Protein AF-A0A9Q1N144-F1 (afdb_monomer_lite)

Radius of gyration: 14.01 Å; chains: 1; bounding box: 35×32×34 Å

Secondary structure (DSSP, 8-state):
-EEEEEESSTT-S-EEE-EEEPS-TTSS--EEEEEESSHHHHHHHHHHHHHHTGGGSSEEEEEE---HHHHHHHHHTTS--EEEE-TTTS---TTS-HHHHHHHHHTT-

pLDDT: mean 85.98, std 10.61, range [44.19, 95.81]

Organism: NCBI:txid402998

Structure (mmCIF, N/CA/C/O backbone):
data_AF-A0A9Q1N144-F1
#
_entry.id   AF-A0A9Q1N144-F1
#
loop_
_atom_site.group_PDB
_atom_site.id
_atom_site.type_symbol
_atom_site.label_atom_id
_atom_site.label_alt_id
_atom_site.label_comp_id
_atom_site.label_asym_id
_atom_site.label_entity_id
_atom_site.label_seq_id
_atom_site.pdbx_PDB_ins_code
_atom_site.Cartn_x
_atom_site.Cartn_y
_atom_site.Cartn_z
_atom_site.occupancy
_atom_site.B_iso_or_equiv
_atom_site.auth_seq_id
_atom_site.auth_comp_id
_atom_site.auth_asym_id
_atom_site.auth_atom_id
_atom_site.pdbx_PDB_model_num
ATOM 1 N N . MET A 1 1 ? -2.499 -6.019 7.519 1.00 92.56 1 MET A N 1
ATOM 2 C CA . MET A 1 1 ? -1.106 -5.736 7.104 1.00 92.56 1 MET A CA 1
ATOM 3 C C . MET A 1 1 ? -1.071 -4.327 6.561 1.00 92.56 1 MET A C 1
ATOM 5 O O . MET A 1 1 ? -2.032 -3.946 5.913 1.00 92.56 1 MET A O 1
ATOM 9 N N . VAL A 1 2 ? -0.026 -3.558 6.822 1.00 94.44 2 VAL A N 1
ATOM 10 C CA . VAL A 1 2 ? 0.159 -2.223 6.227 1.00 94.44 2 VAL A CA 1
ATOM 11 C C . VAL A 1 2 ? 1.418 -2.225 5.376 1.00 94.44 2 VAL A C 1
ATOM 13 O O . VAL A 1 2 ? 2.192 -3.182 5.428 1.00 94.44 2 VAL A O 1
ATOM 16 N N . ILE A 1 3 ? 1.602 -1.182 4.574 1.00 95.75 3 ILE A N 1
ATOM 17 C CA . ILE A 1 3 ? 2.793 -1.042 3.742 1.00 95.75 3 ILE A CA 1
ATOM 18 C C . ILE A 1 3 ? 3.648 0.082 4.303 1.00 95.75 3 ILE A C 1
ATOM 20 O O . ILE A 1 3 ? 3.182 1.215 4.427 1.00 95.75 3 ILE A O 1
ATOM 24 N N . LEU A 1 4 ? 4.876 -0.267 4.662 1.00 94.31 4 LEU A N 1
ATOM 25 C CA . LEU A 1 4 ? 5.919 0.648 5.091 1.00 94.31 4 LEU A CA 1
ATOM 26 C C . LEU A 1 4 ? 6.719 1.071 3.864 1.00 94.31 4 LEU A C 1
ATOM 28 O O . LEU A 1 4 ? 7.191 0.225 3.111 1.00 94.31 4 LEU A O 1
ATOM 32 N N . MET A 1 5 ? 6.835 2.374 3.657 1.00 94.38 5 MET A N 1
ATOM 33 C CA . MET A 1 5 ? 7.630 2.982 2.601 1.00 94.38 5 MET A CA 1
ATOM 34 C C . MET A 1 5 ? 8.890 3.562 3.226 1.00 94.38 5 MET A C 1
ATOM 36 O O . MET A 1 5 ? 8.810 4.216 4.268 1.00 94.38 5 MET A O 1
ATOM 40 N N . ARG A 1 6 ? 10.034 3.354 2.580 1.00 93.00 6 ARG A N 1
ATOM 41 C CA . ARG A 1 6 ? 11.308 3.966 2.963 1.00 93.00 6 ARG A CA 1
ATOM 42 C C . ARG A 1 6 ? 11.932 4.641 1.757 1.00 93.00 6 ARG A C 1
ATOM 44 O O . ARG A 1 6 ? 11.746 4.199 0.620 1.00 93.00 6 ARG A O 1
ATOM 51 N N . ARG A 1 7 ? 12.669 5.712 2.021 1.00 90.25 7 ARG A N 1
ATOM 52 C CA . ARG A 1 7 ? 13.489 6.398 1.029 1.00 90.25 7 ARG A CA 1
ATOM 53 C C . ARG A 1 7 ? 14.884 6.610 1.592 1.00 90.25 7 ARG A C 1
ATOM 55 O O . ARG A 1 7 ? 14.968 7.021 2.738 1.00 90.25 7 ARG A O 1
ATOM 62 N N . GLY A 1 8 ? 15.930 6.409 0.799 1.00 83.38 8 GLY A N 1
ATOM 63 C CA . GLY A 1 8 ? 17.331 6.609 1.186 1.00 83.38 8 GLY A CA 1
ATOM 64 C C . GLY A 1 8 ? 18.148 5.315 1.134 1.00 83.38 8 GLY A C 1
ATOM 65 O O . GLY A 1 8 ? 17.593 4.224 1.040 1.00 83.38 8 GLY A O 1
ATOM 66 N N . HIS A 1 9 ? 19.476 5.444 1.167 1.00 74.25 9 HIS A N 1
ATOM 67 C CA . HIS A 1 9 ? 20.393 4.302 1.259 1.00 74.25 9 HIS A CA 1
ATOM 68 C C . HIS A 1 9 ? 20.587 3.872 2.723 1.00 74.25 9 HIS A C 1
ATOM 70 O O . HIS A 1 9 ? 20.483 4.700 3.627 1.00 74.25 9 HIS A O 1
ATOM 76 N N . ASP A 1 10 ? 20.876 2.584 2.933 1.0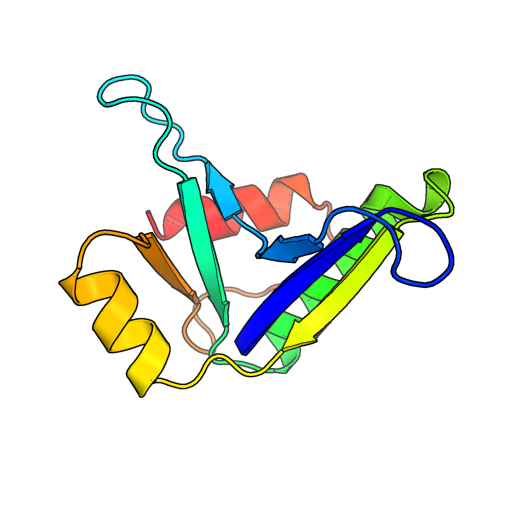0 68.44 10 ASP A N 1
ATOM 77 C CA . ASP A 1 10 ? 21.314 1.998 4.211 1.00 68.44 10 ASP A CA 1
ATOM 78 C C . ASP A 1 10 ? 20.405 2.277 5.427 1.00 68.44 10 ASP A C 1
ATOM 80 O O . ASP A 1 10 ? 20.884 2.466 6.541 1.00 68.44 10 ASP A O 1
ATOM 84 N N . ASP A 1 11 ? 19.083 2.294 5.221 1.00 67.00 11 ASP A N 1
ATOM 85 C CA . ASP A 1 11 ? 18.063 2.509 6.265 1.00 67.00 11 ASP A CA 1
ATOM 86 C C . ASP A 1 11 ? 18.154 3.863 7.013 1.00 67.00 11 ASP A C 1
ATOM 88 O O . ASP A 1 11 ? 17.455 4.074 8.003 1.00 67.00 11 ASP A O 1
ATOM 92 N N . GLU A 1 12 ? 18.956 4.822 6.532 1.00 74.12 12 GLU A N 1
ATOM 93 C CA . GLU A 1 12 ? 19.146 6.126 7.195 1.00 74.12 12 GLU A CA 1
ATOM 94 C C . GLU A 1 12 ? 18.106 7.192 6.807 1.00 74.12 12 GLU A C 1
ATOM 96 O O . GLU A 1 12 ? 18.106 8.302 7.348 1.00 74.12 12 GLU A O 1
ATOM 101 N N . GLY A 1 13 ? 17.226 6.901 5.851 1.00 77.56 13 GLY A N 1
ATOM 102 C CA . GLY A 1 13 ? 16.274 7.884 5.346 1.00 77.56 13 GLY A CA 1
ATOM 103 C C . GLY A 1 13 ? 14.847 7.736 5.889 1.00 77.56 13 GLY A C 1
ATOM 104 O O . GLY A 1 13 ? 14.548 6.847 6.687 1.00 77.56 13 GLY A O 1
ATOM 105 N N . PRO A 1 14 ? 13.945 8.667 5.527 1.00 86.81 14 PRO A N 1
ATOM 106 C CA . PRO A 1 14 ? 12.629 8.749 6.139 1.00 86.81 14 PRO A CA 1
ATOM 107 C C . PRO A 1 14 ? 11.788 7.510 5.831 1.00 86.81 14 PRO A C 1
ATOM 109 O O . PRO A 1 14 ? 11.666 7.085 4.678 1.00 86.81 14 PRO A O 1
ATOM 112 N N . GLU A 1 15 ? 11.141 6.994 6.871 1.00 91.00 15 GLU A N 1
ATOM 113 C CA . GLU A 1 15 ? 10.162 5.922 6.767 1.00 91.00 15 GLU A CA 1
ATOM 114 C C . GLU A 1 15 ? 8.750 6.411 7.100 1.00 91.00 15 GLU A C 1
ATOM 116 O O . GLU A 1 15 ? 8.542 7.348 7.877 1.00 91.00 15 GLU A O 1
ATOM 121 N N . GLY A 1 16 ? 7.753 5.780 6.489 1.00 91.44 16 GLY A N 1
ATOM 122 C CA . GLY A 1 16 ? 6.359 6.101 6.743 1.00 91.44 16 GLY A CA 1
ATOM 123 C C . GLY A 1 16 ? 5.407 5.055 6.192 1.00 91.44 16 GLY A C 1
ATOM 124 O O . GLY A 1 16 ? 5.670 4.411 5.179 1.00 91.44 16 GLY A O 1
ATOM 125 N N . LEU A 1 17 ? 4.268 4.885 6.857 1.00 92.81 17 LEU A N 1
ATOM 126 C CA . LEU A 1 17 ? 3.204 4.038 6.331 1.00 92.81 17 LEU A CA 1
ATOM 127 C C . LEU A 1 17 ? 2.551 4.703 5.121 1.00 92.81 17 LEU A C 1
ATOM 129 O O . LEU A 1 17 ? 2.352 5.920 5.100 1.00 92.81 17 LEU A O 1
ATOM 133 N N . PHE A 1 18 ? 2.148 3.894 4.143 1.00 93.69 18 PHE A N 1
ATOM 134 C CA . PHE A 1 18 ? 1.342 4.393 3.039 1.00 93.69 18 PHE A CA 1
ATOM 135 C C . PHE A 1 18 ? 0.039 5.001 3.574 1.00 93.69 18 PHE A C 1
ATOM 137 O O . PHE A 1 18 ? -0.741 4.345 4.280 1.00 93.69 18 PHE A O 1
ATOM 144 N N . THR A 1 19 ? -0.208 6.258 3.205 1.00 92.88 19 THR A N 1
ATOM 145 C CA . THR A 1 19 ? -1.440 6.969 3.539 1.00 92.88 19 THR A CA 1
ATOM 146 C C . THR A 1 19 ? -2.125 7.491 2.288 1.00 92.88 19 THR A C 1
ATOM 148 O O . THR A 1 19 ? -1.496 8.015 1.371 1.00 92.88 19 THR A O 1
ATOM 151 N N . LEU A 1 20 ? -3.447 7.377 2.273 1.00 91.88 20 LEU A N 1
ATOM 152 C CA . LEU A 1 20 ? -4.303 7.852 1.205 1.00 91.88 20 LEU A CA 1
ATOM 153 C C . LEU A 1 20 ? -4.987 9.149 1.629 1.00 91.88 20 LEU A C 1
ATOM 155 O O . LEU A 1 20 ? -5.716 9.193 2.625 1.00 91.88 20 LEU A O 1
ATOM 159 N N . LYS A 1 21 ? -4.760 10.215 0.863 1.00 87.56 21 LYS A N 1
ATOM 160 C CA . LYS A 1 21 ? -5.432 11.500 1.082 1.00 87.56 21 LYS A CA 1
ATOM 161 C C . LYS A 1 21 ? -6.892 11.418 0.643 1.00 87.56 21 LYS A C 1
ATOM 163 O O . LYS A 1 21 ? -7.183 10.972 -0.470 1.00 87.56 21 LYS A O 1
ATOM 168 N N . SER A 1 22 ? -7.789 11.895 1.504 1.00 76.44 22 SER A N 1
ATOM 169 C CA . SER A 1 22 ? -9.186 12.137 1.148 1.00 76.44 22 SER A CA 1
ATOM 170 C C . SER A 1 22 ? -9.292 13.276 0.130 1.00 76.44 22 SER A C 1
ATOM 172 O O . SER A 1 22 ? -8.529 14.242 0.179 1.00 76.44 22 SER A O 1
ATOM 174 N N . SER A 1 23 ? -10.251 13.169 -0.788 1.00 69.25 23 SER A N 1
ATOM 175 C CA . SER A 1 23 ? -10.545 14.185 -1.804 1.00 69.25 23 SER A CA 1
ATOM 176 C C . SER A 1 23 ? -11.342 15.380 -1.263 1.00 69.25 23 SER A C 1
ATOM 178 O O . SER A 1 23 ? -11.450 16.396 -1.949 1.00 69.25 23 SER A O 1
ATOM 180 N N . SER A 1 24 ? -11.898 15.304 -0.047 1.00 59.66 24 SER A N 1
ATOM 181 C CA . SER A 1 24 ? -12.705 16.392 0.511 1.00 59.66 24 SER A CA 1
ATOM 182 C C . SER A 1 24 ? -11.834 17.512 1.098 1.00 59.66 24 SER A C 1
ATOM 184 O O . SER A 1 24 ? -11.155 17.354 2.109 1.00 59.66 24 SER A O 1
ATOM 186 N N . GLN A 1 25 ? -11.887 18.693 0.471 1.00 51.50 25 GLN A N 1
ATOM 187 C CA . GLN A 1 25 ? -11.187 19.906 0.928 1.00 51.50 25 GLN A CA 1
ATOM 188 C C . GLN A 1 25 ? -11.808 20.554 2.181 1.00 51.50 25 GLN A C 1
ATOM 190 O O . GLN A 1 25 ? -11.220 21.470 2.749 1.00 51.50 25 GLN A O 1
ATOM 195 N N . LEU A 1 26 ? -12.988 20.101 2.617 1.00 53.44 26 LEU A N 1
ATOM 196 C CA . LEU A 1 26 ? -13.792 20.778 3.643 1.00 53.44 26 LEU A CA 1
ATOM 197 C C . LEU A 1 26 ? -13.212 20.686 5.060 1.00 53.44 26 LEU A C 1
ATOM 199 O O . LEU A 1 26 ? -13.437 21.586 5.858 1.00 53.44 26 LEU A O 1
ATOM 203 N N . ASN A 1 27 ? -12.430 19.649 5.364 1.00 44.19 27 ASN A N 1
ATOM 204 C CA . ASN A 1 27 ? -11.880 19.415 6.696 1.00 44.19 27 ASN A CA 1
ATOM 205 C C . ASN A 1 27 ? -10.410 19.007 6.548 1.00 44.19 27 ASN A C 1
ATOM 207 O O . ASN A 1 27 ? -10.146 17.817 6.457 1.00 44.19 27 ASN A O 1
ATOM 211 N N . GLY A 1 28 ? -9.491 19.976 6.431 1.00 51.75 28 GLY A N 1
ATOM 212 C CA . GLY A 1 28 ? -8.022 19.826 6.419 1.00 51.75 28 GLY A CA 1
ATOM 213 C C . GLY A 1 28 ? -7.450 18.429 6.121 1.00 51.75 28 GLY A C 1
ATOM 214 O O . GLY A 1 28 ? -7.475 17.575 6.994 1.00 51.75 28 GLY A O 1
ATOM 215 N N 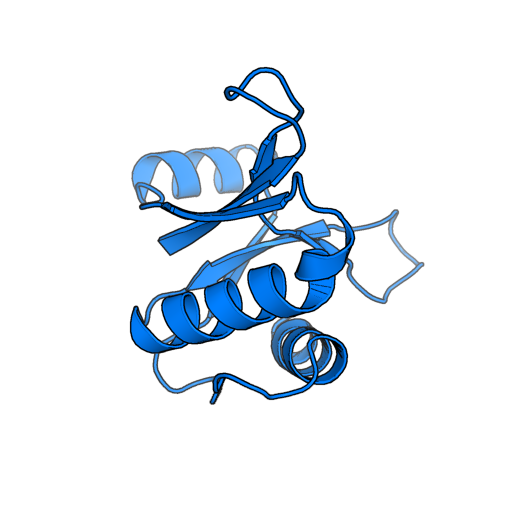. SER A 1 29 ? -6.893 18.224 4.916 1.00 57.62 29 SER A N 1
ATOM 216 C CA . SER A 1 29 ? -6.085 17.060 4.480 1.00 57.62 29 SER A CA 1
ATOM 217 C C . SER A 1 29 ? -6.188 15.803 5.370 1.00 57.62 29 SER A C 1
ATOM 219 O O . SER A 1 29 ? -5.231 15.432 6.053 1.00 57.62 29 SER A O 1
ATOM 221 N N . LEU A 1 30 ? -7.340 15.126 5.365 1.00 74.38 30 LEU A N 1
ATOM 222 C CA . LEU A 1 30 ? -7.487 13.858 6.079 1.00 74.38 30 LEU A CA 1
ATOM 223 C C . LEU A 1 30 ? -6.763 12.748 5.311 1.00 74.38 30 LEU A C 1
ATOM 225 O O . LEU A 1 30 ? -7.264 12.252 4.300 1.00 74.38 30 LEU A O 1
ATOM 229 N N . SER A 1 31 ? -5.591 12.358 5.802 1.00 86.44 31 SER A N 1
ATOM 230 C CA . SER A 1 31 ? -4.864 11.174 5.342 1.00 86.44 31 SER A CA 1
ATOM 231 C C . SER A 1 31 ? -5.301 9.942 6.134 1.00 86.44 31 SER A C 1
ATOM 233 O O . SER A 1 31 ? -5.476 10.012 7.351 1.00 86.44 31 SER A O 1
ATOM 235 N N . HIS A 1 32 ? -5.467 8.814 5.447 1.00 89.38 32 HIS A N 1
ATOM 236 C CA . HIS A 1 32 ? -5.846 7.537 6.044 1.00 89.38 32 HIS A CA 1
ATOM 237 C C . HIS A 1 32 ? -4.776 6.488 5.763 1.00 89.38 32 HIS A C 1
ATOM 239 O O . HIS A 1 32 ? -4.445 6.245 4.606 1.00 89.38 32 HIS A O 1
ATOM 245 N N . THR A 1 33 ? -4.265 5.826 6.794 1.00 91.88 33 THR A N 1
ATOM 246 C CA . THR A 1 33 ? -3.408 4.650 6.627 1.00 91.88 33 THR A CA 1
ATOM 247 C C . THR A 1 33 ? -4.218 3.520 6.002 1.00 91.88 33 THR A C 1
ATOM 249 O O . THR A 1 33 ? -5.332 3.229 6.445 1.00 91.88 33 THR A O 1
ATOM 252 N N . VAL A 1 34 ? -3.670 2.861 4.985 1.00 93.38 34 VAL A N 1
ATOM 253 C CA . VAL A 1 34 ? -4.341 1.729 4.334 1.00 93.38 34 VAL A CA 1
ATOM 254 C C . VAL A 1 34 ? -3.824 0.421 4.919 1.00 93.38 34 VAL A C 1
ATOM 256 O O . VAL A 1 34 ? -2.623 0.156 4.926 1.00 93.38 34 VAL A O 1
ATOM 259 N N . SER A 1 35 ? -4.746 -0.405 5.406 1.00 93.12 35 SER A N 1
ATOM 260 C CA . SER A 1 35 ? -4.482 -1.759 5.888 1.00 93.12 35 SER A CA 1
ATOM 261 C C . SER A 1 35 ? -5.191 -2.783 5.009 1.00 93.12 35 SER A C 1
ATOM 263 O O . SER A 1 35 ? -6.333 -2.584 4.609 1.00 93.12 35 SER A O 1
ATOM 265 N N . PHE A 1 36 ? -4.530 -3.901 4.749 1.00 93.69 36 PHE A N 1
ATOM 266 C CA . PHE A 1 36 ? -5.004 -5.009 3.930 1.00 93.69 36 PHE A CA 1
ATOM 267 C C . PHE A 1 36 ? -5.253 -6.243 4.795 1.00 93.69 36 PHE A C 1
ATOM 269 O O . PHE A 1 36 ? -4.387 -6.655 5.579 1.00 93.69 36 PHE A O 1
ATOM 276 N N . GLU A 1 37 ? -6.435 -6.836 4.649 1.00 92.44 37 GLU A N 1
ATOM 277 C CA . GLU A 1 37 ? -6.771 -8.137 5.233 1.00 92.44 37 GLU A CA 1
ATOM 278 C C . GLU A 1 37 ? -6.186 -9.285 4.396 1.00 92.44 37 GLU A C 1
ATOM 280 O O . GLU A 1 37 ? -5.651 -10.246 4.947 1.00 92.44 37 GLU A O 1
ATOM 285 N N . ASP A 1 38 ? -6.243 -9.165 3.067 1.00 92.62 38 ASP A N 1
ATOM 286 C CA . ASP A 1 38 ? -5.711 -10.163 2.141 1.00 92.62 38 ASP A CA 1
ATOM 287 C C . ASP A 1 38 ? -4.228 -9.909 1.824 1.00 92.62 38 ASP A C 1
ATOM 289 O O . ASP A 1 38 ? -3.817 -8.791 1.503 1.00 92.62 38 ASP A O 1
ATOM 293 N N . ARG A 1 39 ? -3.401 -10.959 1.926 1.00 92.00 39 ARG A N 1
ATOM 294 C CA . ARG A 1 39 ? -1.959 -10.862 1.652 1.00 92.00 39 ARG A CA 1
ATOM 295 C C . ARG A 1 39 ? -1.677 -10.649 0.167 1.00 92.00 39 ARG A C 1
ATOM 297 O O . ARG A 1 39 ? -0.724 -9.950 -0.147 1.00 92.00 39 ARG A O 1
ATOM 304 N N . GLY A 1 40 ? -2.482 -11.223 -0.725 1.00 93.12 40 GLY A N 1
ATOM 305 C CA . GLY A 1 40 ? -2.342 -11.042 -2.168 1.00 93.12 40 GLY A CA 1
ATOM 306 C C . GLY A 1 40 ? -2.576 -9.591 -2.575 1.00 93.12 40 GLY A C 1
ATOM 307 O O . GLY A 1 40 ? -1.751 -9.029 -3.288 1.00 93.12 40 GLY A O 1
ATOM 308 N N . ASP A 1 41 ? -3.621 -8.954 -2.040 1.00 93.50 41 ASP A N 1
ATOM 309 C CA . ASP A 1 41 ? -3.873 -7.522 -2.261 1.00 93.50 41 ASP A CA 1
ATOM 310 C C . ASP A 1 41 ? -2.712 -6.655 -1.746 1.00 93.50 41 ASP A C 1
ATOM 312 O O . ASP A 1 41 ? -2.250 -5.757 -2.453 1.00 93.50 41 ASP A O 1
ATOM 316 N N . ALA A 1 42 ? -2.192 -6.958 -0.548 1.00 94.75 42 ALA A N 1
ATOM 317 C CA . ALA A 1 42 ? -1.033 -6.264 0.017 1.00 94.75 42 ALA A CA 1
ATOM 318 C C . ALA A 1 42 ? 0.223 -6.433 -0.854 1.00 94.75 42 ALA A C 1
ATOM 320 O O . ALA A 1 42 ? 0.937 -5.466 -1.104 1.00 94.75 42 ALA A O 1
ATOM 321 N N . THR A 1 43 ? 0.481 -7.651 -1.339 1.00 95.12 43 THR A N 1
ATOM 322 C CA . THR A 1 43 ? 1.599 -7.962 -2.237 1.00 95.12 43 THR A CA 1
ATOM 323 C C . THR A 1 43 ? 1.471 -7.232 -3.561 1.00 95.12 43 THR A C 1
ATOM 325 O O . THR A 1 43 ? 2.420 -6.570 -3.973 1.00 95.12 43 THR A O 1
ATOM 328 N N . ASN A 1 44 ? 0.301 -7.280 -4.194 1.00 94.75 44 ASN A N 1
ATOM 329 C CA . ASN A 1 44 ? 0.067 -6.585 -5.452 1.00 94.75 44 ASN A CA 1
ATOM 330 C C . ASN A 1 44 ? 0.275 -5.082 -5.281 1.00 94.75 44 ASN A C 1
ATOM 332 O O . ASN A 1 44 ? 1.036 -4.496 -6.041 1.00 94.75 44 ASN A O 1
ATOM 336 N N . PHE A 1 45 ? -0.311 -4.465 -4.253 1.00 95.81 45 PHE A N 1
ATOM 337 C CA . PHE A 1 45 ? -0.136 -3.031 -4.016 1.00 95.81 45 PHE A CA 1
ATOM 338 C C . PHE A 1 45 ? 1.311 -2.649 -3.674 1.00 95.81 45 PHE A C 1
ATOM 340 O O . PHE A 1 45 ? 1.802 -1.625 -4.142 1.00 95.81 45 PHE A O 1
ATOM 347 N N . CYS A 1 46 ? 2.020 -3.481 -2.908 1.00 95.25 46 CYS A N 1
ATOM 348 C CA . CYS A 1 46 ? 3.440 -3.285 -2.622 1.00 95.25 46 CYS A CA 1
ATOM 349 C C . CYS A 1 46 ? 4.274 -3.257 -3.912 1.00 95.25 46 CYS A C 1
ATOM 351 O O . CYS A 1 46 ? 5.099 -2.361 -4.081 1.00 95.25 46 CYS A O 1
ATOM 353 N N . TYR A 1 47 ? 4.014 -4.176 -4.850 1.00 94.56 47 TYR A N 1
ATOM 354 C CA . TYR A 1 47 ? 4.655 -4.162 -6.169 1.00 94.56 47 TYR A CA 1
ATOM 355 C C . TYR A 1 47 ? 4.326 -2.900 -6.970 1.00 94.56 47 TYR A C 1
ATOM 357 O O . TYR A 1 47 ? 5.210 -2.355 -7.625 1.00 94.56 47 TYR A O 1
ATOM 365 N N . LEU A 1 48 ? 3.084 -2.405 -6.904 1.00 95.50 48 LEU A N 1
ATOM 366 C CA . LEU A 1 48 ? 2.703 -1.165 -7.589 1.00 95.50 48 LEU A CA 1
ATOM 367 C C . LEU A 1 48 ? 3.490 0.035 -7.078 1.00 95.50 48 LEU A C 1
ATOM 369 O O . LEU A 1 48 ? 3.954 0.834 -7.884 1.00 95.50 48 LEU A O 1
ATOM 373 N N . LEU A 1 49 ? 3.660 0.152 -5.760 1.00 95.38 49 LEU A N 1
ATOM 374 C CA . LEU A 1 49 ? 4.465 1.219 -5.173 1.00 95.38 49 LEU A CA 1
ATOM 375 C C . LEU A 1 49 ? 5.926 1.109 -5.610 1.00 95.38 49 LEU A C 1
ATOM 377 O O . LEU A 1 49 ? 6.487 2.100 -6.058 1.00 95.38 49 LEU A O 1
ATOM 381 N N . GLN A 1 50 ? 6.524 -0.083 -5.524 1.00 93.50 50 GLN A N 1
ATOM 382 C CA . GLN A 1 50 ? 7.916 -0.286 -5.942 1.00 93.50 50 GLN A CA 1
ATOM 383 C C . GLN A 1 50 ? 8.123 0.082 -7.414 1.00 93.50 50 GLN A C 1
ATOM 385 O O . GLN A 1 50 ? 9.011 0.868 -7.713 1.00 93.50 50 GLN A O 1
ATOM 390 N N . SER A 1 51 ? 7.267 -0.413 -8.311 1.00 93.25 51 SER A N 1
ATOM 391 C CA . SER A 1 51 ? 7.365 -0.121 -9.746 1.00 93.25 51 SER A CA 1
ATOM 392 C C . SER A 1 51 ? 7.090 1.350 -10.070 1.00 93.25 51 SER A C 1
ATOM 394 O O . SER A 1 51 ? 7.735 1.918 -10.939 1.00 93.25 51 SER A O 1
ATOM 396 N N . SER A 1 52 ? 6.177 2.012 -9.353 1.00 93.31 52 SER A N 1
ATOM 397 C CA . SER A 1 52 ? 5.861 3.428 -9.617 1.00 93.31 52 SER A CA 1
ATOM 398 C C . SER A 1 52 ? 6.973 4.391 -9.204 1.00 93.31 52 SER A C 1
ATOM 400 O O . SER A 1 52 ? 6.990 5.533 -9.658 1.00 93.31 52 SER A O 1
ATOM 402 N N . TYR A 1 53 ? 7.864 3.957 -8.314 1.00 92.12 53 TYR A N 1
ATOM 403 C CA . TYR A 1 53 ? 8.951 4.765 -7.768 1.00 92.12 53 TYR A CA 1
ATOM 404 C C . TYR A 1 53 ? 10.332 4.164 -8.061 1.00 92.12 53 TYR A C 1
ATOM 406 O O . TYR A 1 53 ? 11.314 4.576 -7.447 1.00 92.12 53 TYR A O 1
ATOM 414 N N . GLU A 1 54 ? 10.424 3.220 -9.001 1.00 89.75 54 GLU A N 1
ATOM 415 C CA . GLU A 1 54 ? 11.672 2.527 -9.342 1.00 89.75 54 GLU A CA 1
ATOM 416 C C . GLU A 1 54 ? 12.769 3.497 -9.804 1.00 89.75 54 GLU A C 1
ATOM 418 O O . GLU A 1 54 ? 13.926 3.364 -9.405 1.00 89.75 54 GLU A O 1
ATOM 423 N N . ASP A 1 55 ? 12.380 4.546 -10.534 1.00 91.44 55 ASP A N 1
ATOM 424 C CA . ASP A 1 55 ? 13.275 5.592 -11.037 1.00 91.44 55 ASP A CA 1
ATOM 425 C C . ASP A 1 55 ? 13.954 6.412 -9.929 1.00 91.44 55 ASP A C 1
ATOM 427 O O . ASP A 1 55 ? 14.948 7.094 -10.182 1.00 91.44 55 ASP A O 1
ATOM 431 N N . LEU A 1 56 ? 13.437 6.374 -8.694 1.00 88.56 56 LEU A N 1
ATOM 432 C CA . LEU A 1 56 ? 14.070 7.061 -7.568 1.00 88.56 56 LEU A CA 1
ATOM 433 C C . LEU A 1 56 ? 15.364 6.363 -7.125 1.00 88.56 56 LEU A C 1
ATOM 435 O O . LEU A 1 56 ? 16.224 7.014 -6.537 1.00 88.56 56 LEU A O 1
ATOM 439 N N . GLY A 1 57 ? 15.522 5.062 -7.402 1.00 85.75 57 GLY A N 1
ATOM 440 C CA . GLY A 1 57 ? 16.713 4.266 -7.077 1.00 85.75 57 GLY A CA 1
ATOM 441 C C . GLY A 1 57 ? 16.970 4.026 -5.581 1.00 85.75 57 GLY A C 1
ATOM 442 O O . GLY A 1 57 ? 17.721 3.121 -5.236 1.00 85.75 57 GLY A O 1
ATOM 443 N N . ASP A 1 58 ? 16.336 4.795 -4.695 1.00 90.25 58 ASP A N 1
ATOM 444 C CA . ASP A 1 58 ? 16.470 4.739 -3.236 1.00 90.25 58 ASP A CA 1
ATOM 445 C C . ASP A 1 58 ? 15.138 4.443 -2.524 1.00 90.25 58 ASP A C 1
ATOM 447 O O . ASP A 1 58 ? 15.010 4.665 -1.321 1.00 90.25 58 ASP A O 1
ATOM 451 N N . PHE A 1 59 ? 14.126 3.978 -3.262 1.00 93.06 59 PHE A N 1
ATOM 452 C CA . PHE A 1 59 ? 12.793 3.701 -2.737 1.00 93.06 59 PHE A CA 1
ATOM 453 C C . PHE A 1 59 ? 12.595 2.215 -2.427 1.00 93.06 59 PHE A C 1
ATOM 455 O O . PHE A 1 59 ? 12.901 1.347 -3.243 1.00 93.06 59 PHE A O 1
ATOM 462 N N . SER A 1 60 ? 11.983 1.918 -1.280 1.00 92.94 60 SER A N 1
ATOM 463 C CA . SER A 1 60 ? 11.490 0.575 -0.974 1.00 92.94 60 SER A CA 1
ATOM 464 C C . SER A 1 60 ? 10.100 0.606 -0.345 1.00 92.94 60 SER A C 1
ATOM 466 O O . SER A 1 60 ? 9.710 1.556 0.337 1.00 92.94 60 SER A O 1
ATOM 468 N N . ALA A 1 61 ? 9.341 -0.465 -0.579 1.00 94.94 61 ALA A N 1
ATOM 469 C CA . ALA A 1 61 ? 8.068 -0.716 0.081 1.00 94.94 61 ALA A CA 1
ATOM 470 C C . ALA A 1 61 ? 8.051 -2.142 0.635 1.00 94.94 61 ALA A C 1
ATOM 472 O O . ALA A 1 61 ? 8.462 -3.076 -0.055 1.00 94.94 61 ALA A O 1
ATOM 473 N N . GLU A 1 62 ? 7.563 -2.308 1.860 1.00 94.88 62 GLU A N 1
ATOM 474 C CA . GLU A 1 62 ? 7.538 -3.581 2.576 1.00 94.88 62 GLU A CA 1
ATOM 475 C C . GLU A 1 62 ? 6.179 -3.809 3.244 1.00 94.88 62 GLU A C 1
ATOM 477 O O . GLU A 1 62 ? 5.568 -2.894 3.797 1.00 94.88 62 GLU A O 1
ATOM 482 N N . ILE A 1 63 ? 5.705 -5.055 3.224 1.00 95.62 63 ILE A N 1
ATOM 483 C CA . ILE A 1 63 ? 4.483 -5.452 3.923 1.00 95.62 63 ILE A CA 1
ATOM 484 C C . ILE A 1 63 ? 4.833 -5.774 5.370 1.00 95.62 63 ILE A C 1
ATOM 486 O O . ILE A 1 63 ? 5.454 -6.802 5.644 1.00 95.62 63 ILE A O 1
ATOM 490 N N . VAL A 1 64 ? 4.343 -4.960 6.298 1.00 93.94 64 VAL A N 1
ATOM 491 C CA . VAL A 1 64 ? 4.549 -5.179 7.731 1.00 93.94 64 VAL A CA 1
ATOM 492 C C . VAL A 1 64 ? 3.242 -5.585 8.422 1.00 93.94 64 VAL A C 1
ATOM 494 O O . VAL A 1 64 ? 2.143 -5.128 8.058 1.00 93.94 64 VAL A O 1
ATOM 497 N N . PRO A 1 65 ? 3.301 -6.491 9.414 1.00 90.81 65 PRO A N 1
ATOM 498 C CA . PRO A 1 65 ? 2.154 -6.749 10.266 1.00 90.81 65 PRO A CA 1
ATOM 499 C C . PRO A 1 65 ? 1.830 -5.477 11.055 1.00 90.81 65 PRO A C 1
ATOM 501 O O . PRO A 1 65 ? 2.722 -4.826 11.583 1.00 90.81 65 PRO A O 1
ATOM 504 N N . LEU A 1 66 ? 0.544 -5.139 11.154 1.00 84.44 66 LEU A N 1
ATOM 505 C CA . LEU A 1 66 ? 0.079 -4.106 12.076 1.00 84.44 66 LEU A CA 1
ATOM 506 C C . LEU A 1 66 ? -0.687 -4.807 13.200 1.00 84.44 66 LEU A C 1
ATOM 508 O O . LEU A 1 66 ? -1.778 -5.330 12.933 1.00 84.44 66 LEU A O 1
ATOM 512 N N . PRO A 1 67 ? -0.135 -4.881 14.423 1.00 80.62 67 PRO A N 1
ATOM 513 C CA . PRO A 1 67 ? -0.806 -5.527 15.540 1.00 80.62 67 PRO A CA 1
ATOM 514 C C . PRO A 1 67 ? -2.162 -4.874 15.821 1.00 80.62 67 PRO A C 1
ATOM 516 O O . PRO A 1 67 ? -2.278 -3.657 15.950 1.00 80.62 67 PRO A O 1
ATOM 519 N N . VAL A 1 68 ? -3.211 -5.693 15.961 1.00 76.88 68 VAL A N 1
ATOM 520 C CA . VAL A 1 68 ? -4.591 -5.214 16.184 1.00 76.88 68 VAL A CA 1
ATOM 521 C C . VAL A 1 68 ? -4.691 -4.337 17.433 1.00 76.88 68 VAL A C 1
ATOM 523 O O . VAL A 1 68 ? -5.478 -3.393 17.458 1.00 76.88 68 VAL A O 1
ATOM 526 N N . LYS A 1 69 ? -3.878 -4.619 18.458 1.00 79.50 69 LYS A N 1
ATOM 527 C CA . LYS A 1 69 ? -3.820 -3.834 19.693 1.00 79.50 69 LYS A CA 1
ATOM 528 C C . LYS A 1 69 ? -3.334 -2.404 19.435 1.00 79.50 69 LYS A C 1
ATOM 530 O O . LYS A 1 69 ? -4.035 -1.466 19.801 1.00 79.50 69 LYS A O 1
ATOM 535 N N . GLU A 1 70 ? -2.200 -2.254 18.753 1.00 74.62 70 GLU A N 1
ATOM 536 C CA . GLU A 1 70 ? -1.610 -0.955 18.395 1.00 74.62 70 GLU A CA 1
ATOM 537 C C . GLU A 1 70 ? -2.536 -0.160 17.472 1.00 74.62 70 GLU A C 1
ATOM 539 O O . GLU A 1 70 ? -2.777 1.026 17.686 1.00 74.62 70 GLU A O 1
ATOM 544 N N . LEU A 1 71 ? -3.149 -0.839 16.497 1.00 76.75 71 LEU A N 1
ATOM 545 C CA . LEU A 1 71 ? -4.158 -0.248 15.623 1.00 76.75 71 LEU A CA 1
ATOM 546 C C . LEU A 1 71 ? -5.369 0.267 16.417 1.00 76.75 71 LEU A C 1
ATOM 548 O O . LEU A 1 71 ? -5.819 1.393 16.212 1.00 76.75 71 LEU A O 1
ATOM 552 N N . SER A 1 72 ? -5.897 -0.548 17.332 1.00 77.00 72 SER A N 1
ATOM 553 C CA . SER A 1 72 ? -7.062 -0.191 18.151 1.00 77.00 72 SER A CA 1
ATOM 554 C C . SER A 1 72 ? -6.761 0.974 19.093 1.00 77.00 72 SER A C 1
ATOM 556 O O . SER A 1 72 ? -7.617 1.830 19.312 1.00 77.00 72 SER A O 1
ATOM 558 N N . GLU A 1 73 ? -5.551 1.015 19.649 1.00 80.69 73 GLU A N 1
ATOM 559 C CA . GLU A 1 73 ? -5.062 2.120 20.471 1.00 80.69 73 GLU A CA 1
ATOM 560 C C . GLU A 1 73 ? -4.956 3.412 19.659 1.00 80.69 73 GLU A C 1
ATOM 562 O O . GLU A 1 73 ? -5.562 4.403 20.062 1.00 80.69 73 GLU A O 1
ATOM 567 N N . ALA A 1 74 ? -4.305 3.379 18.492 1.00 76.50 74 ALA A N 1
ATOM 568 C CA . ALA A 1 74 ? -4.118 4.542 17.621 1.00 76.50 74 ALA A CA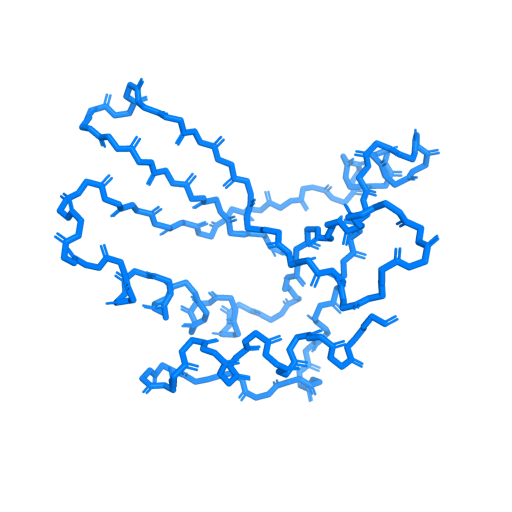 1
ATOM 569 C C . ALA A 1 74 ? -5.440 5.116 17.073 1.00 76.50 74 ALA A C 1
ATOM 571 O O . ALA A 1 74 ? -5.605 6.334 16.957 1.00 76.50 74 ALA A O 1
ATOM 572 N N . ILE A 1 75 ? -6.408 4.244 16.765 1.00 79.44 75 ILE A N 1
ATOM 573 C CA . ILE A 1 75 ? -7.760 4.667 16.373 1.00 79.44 75 ILE A CA 1
ATOM 574 C C . ILE A 1 75 ? -8.464 5.333 17.561 1.00 79.44 75 ILE A C 1
ATOM 576 O O . ILE A 1 75 ? -9.037 6.412 17.413 1.00 79.44 75 ILE A O 1
ATOM 580 N N . ARG A 1 76 ? -8.411 4.726 18.755 1.00 81.25 76 ARG A N 1
ATOM 581 C CA . ARG A 1 76 ? -9.084 5.249 19.955 1.00 81.25 76 ARG A CA 1
ATOM 582 C C . ARG A 1 76 ? -8.508 6.594 20.405 1.00 81.25 76 ARG A C 1
ATOM 584 O O . ARG A 1 76 ? -9.266 7.462 20.832 1.00 81.25 76 ARG A O 1
ATOM 591 N N . SER A 1 77 ? -7.198 6.797 20.277 1.00 80.31 77 SER A N 1
ATOM 592 C CA . SER A 1 77 ? -6.541 8.082 20.548 1.00 80.31 77 SER A CA 1
ATOM 593 C C . SER A 1 77 ? -6.739 9.123 19.445 1.00 80.31 77 SER A C 1
ATOM 595 O O . SER A 1 77 ? -6.235 10.232 19.584 1.00 80.31 77 SER A O 1
ATOM 597 N N . HIS A 1 78 ? -7.463 8.800 18.364 1.00 76.56 78 HIS A N 1
ATOM 598 C CA . HIS A 1 78 ? -7.650 9.663 17.191 1.00 76.56 78 HIS A CA 1
ATOM 599 C C . HIS A 1 78 ? -6.325 10.102 16.536 1.00 76.56 78 HIS A C 1
ATOM 601 O O . HIS A 1 78 ? -6.296 11.067 15.775 1.00 76.56 78 HIS A O 1
ATOM 607 N N . THR A 1 79 ? -5.229 9.387 16.807 1.00 76.19 79 THR A N 1
ATOM 608 C CA . THR A 1 79 ? -3.899 9.680 16.257 1.00 76.19 79 THR A CA 1
ATOM 609 C C . THR A 1 79 ? -3.708 9.064 14.878 1.00 76.19 79 THR A C 1
ATOM 611 O O . THR A 1 79 ? -2.831 9.499 14.137 1.00 76.19 79 THR A O 1
ATOM 614 N N . MET A 1 80 ? -4.535 8.080 14.504 1.00 78.75 80 MET A N 1
ATOM 615 C CA . MET A 1 80 ? -4.485 7.446 13.192 1.00 78.75 80 MET A CA 1
ATOM 616 C C . MET A 1 80 ? -5.887 7.174 12.645 1.00 78.75 80 MET A C 1
ATOM 618 O O . MET A 1 80 ? -6.716 6.539 13.297 1.00 78.75 80 MET A O 1
ATOM 622 N N . LYS A 1 81 ? -6.137 7.612 11.409 1.00 85.88 81 LYS A N 1
ATOM 623 C CA . LYS A 1 81 ? -7.301 7.181 10.627 1.00 85.88 81 LYS A CA 1
ATOM 624 C C . LYS A 1 81 ? -6.890 6.024 9.738 1.00 85.88 81 LYS A C 1
ATOM 626 O O . LYS A 1 81 ? -5.860 6.109 9.076 1.00 85.88 81 LYS A O 1
ATOM 631 N N . VAL A 1 82 ? -7.679 4.954 9.723 1.00 86.38 82 VAL A N 1
ATOM 632 C CA . VAL A 1 82 ? -7.318 3.717 9.022 1.00 86.38 82 VAL A CA 1
ATOM 633 C C . VAL A 1 82 ? -8.475 3.229 8.178 1.00 86.38 82 VAL A C 1
ATOM 635 O O . VAL A 1 82 ? -9.604 3.154 8.654 1.00 86.38 82 VAL A O 1
ATOM 638 N N . ILE A 1 83 ? -8.169 2.855 6.942 1.00 89.69 83 ILE A N 1
ATOM 639 C CA . ILE A 1 83 ? -9.077 2.127 6.061 1.00 89.69 83 ILE A CA 1
ATOM 640 C C . ILE A 1 83 ? -8.621 0.675 6.039 1.00 89.69 83 ILE A C 1
ATOM 642 O O . ILE A 1 83 ? -7.431 0.394 5.887 1.00 89.69 83 ILE A O 1
ATOM 646 N N . VAL A 1 84 ? -9.568 -0.250 6.168 1.00 89.81 84 VAL A N 1
ATOM 647 C CA . VAL A 1 84 ? -9.295 -1.685 6.061 1.00 89.81 84 VAL A CA 1
ATOM 648 C C . VAL A 1 84 ? -9.866 -2.207 4.748 1.00 89.81 84 VAL A C 1
ATOM 650 O O . VAL A 1 84 ? -11.082 -2.294 4.574 1.00 89.81 84 VAL A O 1
ATOM 653 N N . VAL A 1 85 ? -8.979 -2.590 3.834 1.00 92.19 85 VAL A N 1
ATOM 654 C CA . VAL A 1 85 ? -9.304 -3.319 2.610 1.00 92.19 85 VAL A CA 1
ATOM 655 C C . VAL A 1 85 ? -9.606 -4.760 2.997 1.00 92.19 85 VAL A C 1
ATOM 657 O O . VAL A 1 85 ? -8.703 -5.557 3.266 1.00 92.19 85 VAL A O 1
ATOM 660 N N . LYS A 1 86 ? -10.900 -5.076 3.076 1.00 90.69 86 LYS A N 1
ATOM 661 C CA . LYS A 1 86 ? -11.354 -6.434 3.379 1.00 90.69 86 LYS A CA 1
ATOM 662 C C . LYS A 1 86 ? -11.117 -7.363 2.197 1.00 90.69 86 LYS A C 1
ATOM 664 O O . LYS A 1 86 ? -11.222 -6.944 1.040 1.00 90.69 86 LYS A O 1
ATOM 669 N N . LYS A 1 87 ? -10.888 -8.641 2.488 1.00 89.44 87 LYS A N 1
ATOM 670 C CA . LYS A 1 87 ? -10.651 -9.656 1.457 1.00 89.44 87 LYS A CA 1
ATOM 671 C C . LYS A 1 87 ? -11.780 -9.682 0.420 1.00 89.44 87 LYS A C 1
ATOM 673 O O . LYS A 1 87 ? -12.959 -9.764 0.766 1.00 89.44 87 LYS A O 1
ATOM 678 N N . GLY A 1 88 ? -11.413 -9.613 -0.861 1.00 82.81 88 GLY A N 1
ATOM 679 C CA . GLY A 1 88 ? -12.350 -9.671 -1.987 1.00 82.81 88 GLY A CA 1
ATOM 680 C C . GLY A 1 88 ? -13.194 -8.410 -2.200 1.00 82.81 88 GLY A C 1
ATOM 681 O O . GLY A 1 88 ? -14.083 -8.427 -3.052 1.00 82.81 88 GLY A O 1
ATOM 682 N N . LYS A 1 89 ? -12.951 -7.322 -1.451 1.00 85.31 89 LYS A N 1
ATOM 683 C CA . LYS A 1 89 ? -13.623 -6.033 -1.686 1.00 85.31 89 LYS A CA 1
ATOM 684 C C . LYS A 1 89 ? -13.021 -5.252 -2.839 1.00 85.31 89 LYS A C 1
ATOM 686 O O . LYS A 1 89 ? -13.770 -4.640 -3.591 1.00 85.31 89 LYS A O 1
ATOM 691 N N . LEU A 1 90 ? -11.703 -5.293 -2.979 1.00 85.25 90 LEU A N 1
ATOM 692 C CA . LEU A 1 90 ? -10.992 -4.735 -4.118 1.00 85.25 90 LEU A CA 1
ATOM 693 C C . LEU A 1 90 ? -10.264 -5.870 -4.833 1.00 85.25 90 LEU A C 1
ATOM 695 O O . LE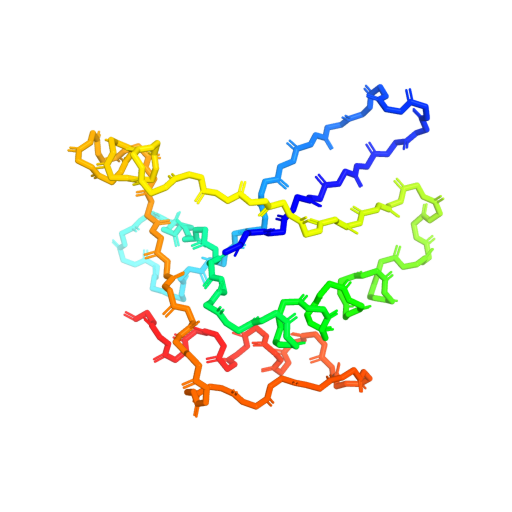U A 1 90 ? -9.903 -6.866 -4.215 1.00 85.25 90 LEU A O 1
ATOM 699 N N . LYS A 1 91 ? -10.103 -5.739 -6.148 1.00 82.12 91 LYS A N 1
ATOM 700 C CA . LYS A 1 91 ? -9.276 -6.643 -6.949 1.00 82.12 91 LYS A CA 1
ATOM 701 C C . LYS A 1 91 ? -8.050 -5.866 -7.389 1.00 82.12 91 LYS A C 1
ATOM 703 O O . LYS A 1 91 ? -8.057 -5.271 -8.462 1.00 82.12 91 LYS A O 1
ATOM 708 N N . LEU A 1 92 ? -7.040 -5.819 -6.529 1.00 87.12 92 LEU A N 1
ATOM 709 C CA . LEU A 1 92 ? -5.763 -5.208 -6.875 1.00 87.12 92 LEU A CA 1
ATOM 710 C C . LEU A 1 92 ? -4.909 -6.253 -7.591 1.00 87.12 92 LEU A C 1
ATOM 712 O O . LEU A 1 92 ? -4.862 -7.407 -7.168 1.00 87.12 92 LEU A O 1
ATOM 716 N N . TYR A 1 93 ? -4.234 -5.8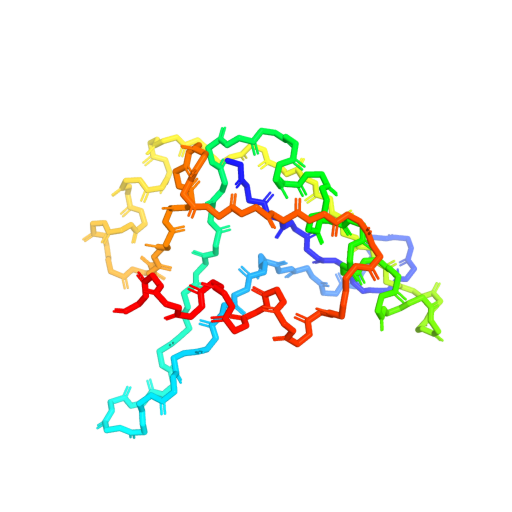65 -8.665 1.00 89.31 93 TYR A N 1
ATOM 717 C CA . TYR A 1 93 ? -3.340 -6.748 -9.412 1.00 89.31 93 TYR A CA 1
ATOM 718 C C . TYR A 1 93 ? -2.043 -6.023 -9.764 1.00 89.31 93 TYR A C 1
ATOM 720 O O . TYR A 1 93 ? -2.019 -4.801 -9.908 1.00 89.31 93 TYR A O 1
ATOM 728 N N . ALA A 1 94 ? -0.951 -6.780 -9.857 1.00 84.25 94 ALA A N 1
ATOM 729 C CA . ALA A 1 94 ? 0.343 -6.241 -10.254 1.00 84.25 94 ALA A CA 1
ATOM 730 C C . ALA A 1 94 ? 0.288 -5.710 -11.699 1.00 84.25 94 ALA A C 1
ATOM 732 O O . ALA A 1 94 ? -0.339 -6.322 -12.564 1.00 84.25 94 ALA A O 1
ATOM 733 N N . GLY A 1 95 ? 0.937 -4.573 -11.952 1.00 87.00 95 GLY A N 1
ATOM 734 C CA . GLY A 1 95 ? 0.990 -3.933 -13.271 1.00 87.00 95 GLY A CA 1
ATOM 735 C C . GLY A 1 95 ? -0.183 -3.004 -13.609 1.00 87.00 95 GLY A C 1
ATOM 736 O O . GLY A 1 95 ? -0.143 -2.360 -14.654 1.00 87.00 95 GLY A O 1
ATOM 737 N N . GLN A 1 96 ? -1.209 -2.887 -12.755 1.00 93.50 96 GLN A N 1
ATOM 738 C CA . GLN A 1 96 ? -2.212 -1.824 -12.915 1.00 93.50 96 GLN A CA 1
ATOM 739 C C . GLN A 1 96 ? -1.597 -0.440 -12.621 1.00 93.50 96 GLN A C 1
ATOM 741 O O . GLN A 1 96 ? -0.698 -0.352 -11.786 1.00 93.50 96 GLN A O 1
ATOM 746 N N . PRO A 1 97 ? -2.081 0.661 -13.220 1.00 94.38 97 PRO A N 1
ATOM 747 C CA . PRO A 1 97 ? -1.618 1.999 -12.857 1.00 94.38 97 PRO A CA 1
ATOM 748 C C . PRO A 1 97 ? -1.838 2.294 -11.365 1.00 94.38 97 PRO A C 1
ATOM 750 O O . PRO A 1 97 ? -2.926 2.059 -10.831 1.00 94.38 97 PRO A O 1
ATOM 753 N N . LEU A 1 98 ? -0.833 2.859 -10.681 1.00 94.19 98 LEU A N 1
ATOM 754 C CA . LEU A 1 98 ? -0.958 3.215 -9.259 1.00 94.19 98 LEU A CA 1
ATOM 755 C C . LEU A 1 98 ? -2.134 4.170 -9.012 1.00 94.19 98 LEU A C 1
ATOM 757 O O . LEU A 1 98 ? -2.860 4.003 -8.037 1.00 94.19 98 LEU A O 1
ATOM 761 N N . ALA A 1 99 ? -2.383 5.109 -9.929 1.00 92.88 99 ALA A N 1
ATOM 762 C CA . ALA A 1 99 ? -3.518 6.027 -9.851 1.00 92.88 99 ALA A CA 1
ATOM 763 C C . ALA A 1 99 ? -4.878 5.301 -9.808 1.00 92.88 99 ALA A C 1
ATOM 765 O O . ALA A 1 99 ? -5.756 5.690 -9.033 1.00 92.88 99 ALA A O 1
ATOM 766 N N . ASP A 1 100 ? -5.038 4.220 -10.578 1.00 93.44 100 ASP A N 1
ATOM 767 C CA . ASP A 1 100 ? -6.263 3.415 -10.590 1.00 93.44 100 ASP A CA 1
ATOM 768 C C . ASP A 1 100 ? -6.423 2.645 -9.275 1.00 93.44 100 ASP A C 1
ATOM 770 O O . ASP A 1 100 ? -7.513 2.599 -8.699 1.00 93.44 100 ASP A O 1
ATOM 774 N N . ALA A 1 101 ? -5.321 2.099 -8.751 1.00 93.25 101 ALA A N 1
ATOM 775 C CA . ALA A 1 101 ? -5.300 1.434 -7.453 1.00 93.25 101 ALA A CA 1
ATOM 776 C C . ALA A 1 101 ? -5.676 2.400 -6.316 1.00 93.25 101 ALA A C 1
ATOM 778 O O . ALA A 1 101 ? -6.512 2.080 -5.471 1.00 93.25 101 ALA A O 1
ATOM 779 N N . GLU A 1 102 ? -5.109 3.608 -6.311 1.00 92.88 102 GLU A N 1
ATOM 780 C CA . GLU A 1 102 ? -5.462 4.646 -5.345 1.00 92.88 102 GLU A CA 1
ATOM 781 C C . GLU A 1 102 ? -6.922 5.086 -5.475 1.00 92.88 102 GLU A C 1
ATOM 783 O O . GLU A 1 102 ? -7.597 5.282 -4.465 1.00 92.88 102 GLU A O 1
ATOM 788 N N . MET A 1 103 ? -7.435 5.243 -6.698 1.00 91.19 103 MET A N 1
ATOM 789 C CA . MET A 1 103 ? -8.840 5.577 -6.933 1.00 91.19 103 MET A CA 1
ATOM 790 C C . MET A 1 103 ? -9.766 4.494 -6.374 1.00 91.19 103 MET A C 1
ATOM 792 O O . MET A 1 103 ? -10.737 4.820 -5.693 1.00 91.19 103 MET A O 1
ATOM 796 N N . ALA A 1 104 ? -9.435 3.218 -6.583 1.00 91.69 104 ALA A N 1
ATOM 797 C CA . ALA A 1 104 ? -10.179 2.103 -6.013 1.00 91.69 104 ALA A CA 1
ATOM 798 C C . ALA A 1 104 ? -10.170 2.143 -4.475 1.00 91.69 104 ALA A C 1
ATOM 800 O O . ALA A 1 104 ? -11.217 1.980 -3.849 1.00 91.69 104 ALA A O 1
ATOM 801 N N . LEU A 1 105 ? -9.024 2.439 -3.854 1.00 91.69 105 LEU A N 1
ATOM 802 C CA . LEU A 1 105 ? -8.927 2.601 -2.400 1.00 91.69 105 LEU A CA 1
ATOM 803 C C . LEU A 1 105 ? -9.751 3.788 -1.878 1.00 91.69 105 LEU A C 1
ATOM 805 O O . LEU A 1 105 ? -10.351 3.684 -0.809 1.00 91.69 105 LEU A O 1
ATOM 809 N N . ARG A 1 106 ? -9.835 4.896 -2.630 1.00 89.44 106 ARG A N 1
ATOM 810 C CA . ARG A 1 106 ? -10.632 6.078 -2.246 1.00 89.44 106 ARG A CA 1
ATOM 811 C C . ARG A 1 106 ? -12.128 5.779 -2.162 1.00 89.44 106 ARG A C 1
ATOM 813 O O . ARG A 1 106 ? -12.817 6.468 -1.425 1.00 89.44 106 ARG A O 1
ATOM 820 N N . THR A 1 107 ? -12.627 4.744 -2.844 1.00 87.88 107 THR A N 1
ATOM 821 C CA . THR A 1 107 ? -14.037 4.315 -2.729 1.00 87.88 107 THR A CA 1
ATOM 822 C C . THR A 1 107 ? -14.408 3.763 -1.347 1.00 87.88 107 THR A C 1
ATOM 824 O O . THR A 1 107 ? -15.584 3.540 -1.070 1.00 87.88 107 THR A O 1
ATOM 827 N N . LEU A 1 108 ? -13.413 3.521 -0.485 1.00 86.69 108 LEU A N 1
ATOM 828 C CA . LEU A 1 108 ? -13.589 3.009 0.873 1.00 86.69 108 LEU A CA 1
ATOM 829 C C . LEU A 1 108 ? -13.604 4.114 1.950 1.00 86.69 108 LEU A C 1
ATOM 831 O O . LEU A 1 108 ? -13.697 3.781 3.133 1.00 86.69 108 LEU A O 1
ATOM 835 N N . ILE A 1 109 ? -13.460 5.385 1.551 1.00 79.88 109 ILE A N 1
ATOM 836 C CA . ILE A 1 109 ? -13.500 6.585 2.410 1.00 79.88 109 ILE A CA 1
ATOM 837 C C . ILE A 1 109 ? -14.892 7.206 2.333 1.00 79.88 109 ILE A C 1
ATOM 839 O O . ILE A 1 109 ? -15.427 7.550 3.409 1.00 79.88 109 ILE A O 1
#

InterPro domains:
  IPR021503 Protein of unknown function DUF3110 [PF11360] (14-90)

Sequence (109 aa):
MVILMRRGHDDEGPEGLFTLKSSSQLNGSLSHTVSFEDRGDATNFCYLLQSSYEDLGDFSAEIVPLPVKELSEAIRSHTMKVIVVKKGKLKLYAGQPLADAEMALRTLI

Foldseek 3Di:
DWKKKFFDPPRPGDIDTDWAWAPDPPPPTDTAGEAEPDPQQVVQLQLLQCVVCVVSVGMHMDDDDDDPVNVVVCVVVVVHHYFYHYPPQDDRHH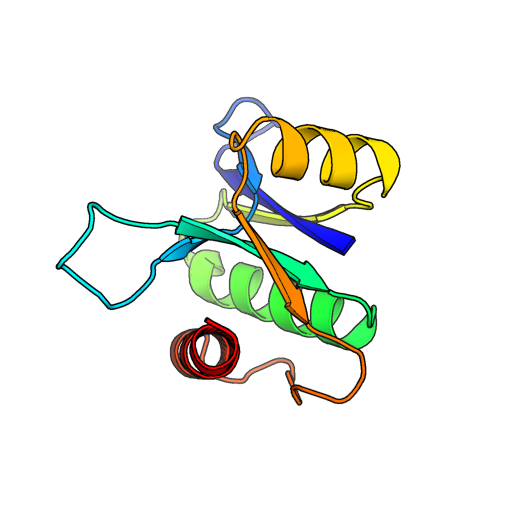PDHNVVVSVSSNVRD